Protein AF-A0A7C1LWZ2-F1 (afdb_monomer)

Solvent-accessible surface area (backbone atoms only — not comparable to full-atom values): 2744 Å² total; per-residue (Å²): 103,67,86,74,67,59,67,79,67,44,68,76,70,100,65,96,62,61,63,58,49,38,76,74,56,41,90,32,45,48,83,77,58,94,89,64,82,88,130

Mean predicted aligned error: 3.01 Å

Secondary structure (DSSP, 8-state):
-HHHH--S-B---S-S-THHHHHHHGGGB--PPTT----

Radius of gyration: 10.23 Å; Cα contacts (8 Å, |Δi|>4): 26; chains: 1; bounding box: 21×22×24 Å

Nearest PDB structures (foldseek):
  2omk-assembly1_A  TM=4.205E-01  e=3.689E+00  Bacteroides thetaiotaomicron VPI-5482
  4zcp-assembly1_A-2  TM=4.072E-01  e=7.520E+00  Plasmodium falciparum

Structure (mmCIF, N/CA/C/O backbone):
data_AF-A0A7C1LWZ2-F1
#
_entry.id   AF-A0A7C1LWZ2-F1
#
loop_
_atom_site.group_PDB
_atom_site.id
_atom_site.type_symbol
_atom_site.label_atom_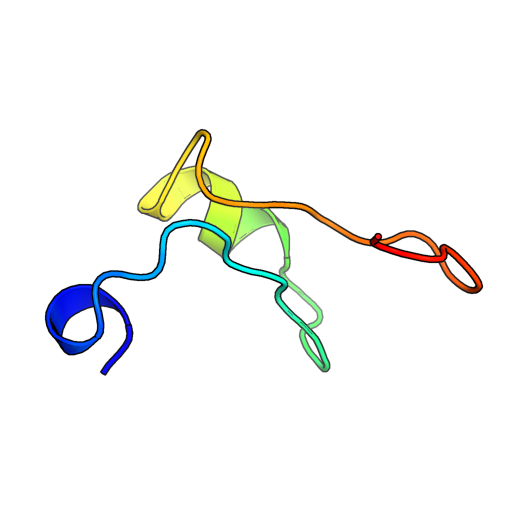id
_atom_site.label_alt_id
_atom_site.label_comp_id
_atom_site.label_asym_id
_atom_site.label_entity_id
_atom_site.label_seq_id
_atom_site.pdbx_PDB_ins_code
_atom_site.Cartn_x
_atom_site.Cartn_y
_atom_site.Cartn_z
_atom_site.occupancy
_atom_site.B_iso_or_equiv
_atom_site.auth_seq_id
_atom_site.auth_comp_id
_atom_site.auth_asym_id
_atom_site.auth_atom_id
_atom_site.pdbx_PDB_mod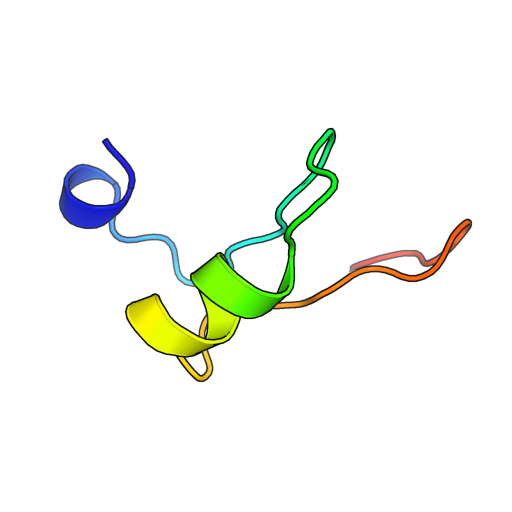el_num
ATOM 1 N N . MET A 1 1 ? -14.379 4.077 2.846 1.00 78.50 1 MET A N 1
ATOM 2 C CA . MET A 1 1 ? -14.573 3.257 1.628 1.00 78.50 1 MET A CA 1
ATOM 3 C C . MET A 1 1 ? -13.751 1.981 1.714 1.00 78.50 1 MET A C 1
ATOM 5 O O . MET A 1 1 ? -14.376 0.947 1.836 1.00 78.50 1 MET A O 1
ATOM 9 N N . ILE A 1 2 ? -12.409 2.025 1.748 1.00 89.12 2 ILE A N 1
ATOM 10 C CA 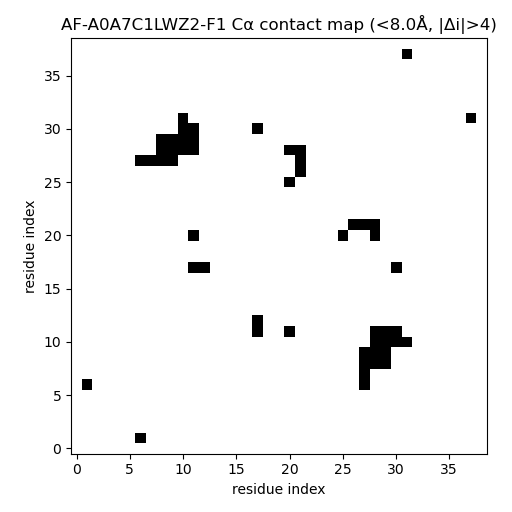. ILE A 1 2 ? -11.578 0.809 1.920 1.00 89.12 2 ILE A CA 1
ATOM 11 C C . ILE A 1 2 ? -11.910 0.084 3.233 1.00 89.12 2 ILE A C 1
ATOM 13 O O . ILE A 1 2 ? -12.265 -1.084 3.191 1.00 89.12 2 ILE A O 1
ATOM 17 N N . ASP A 1 3 ? -11.938 0.805 4.360 1.00 92.00 3 ASP A N 1
ATOM 18 C CA . ASP A 1 3 ? -12.272 0.237 5.683 1.00 92.00 3 ASP A CA 1
ATOM 19 C C . ASP A 1 3 ? -13.692 -0.359 5.763 1.00 92.00 3 ASP A C 1
ATOM 21 O O . ASP A 1 3 ? -14.002 -1.138 6.651 1.00 92.00 3 ASP A O 1
ATOM 25 N N . THR A 1 4 ? -14.581 0.045 4.852 1.00 95.38 4 THR A N 1
ATOM 26 C CA . THR A 1 4 ? -15.984 -0.400 4.815 1.00 95.38 4 THR A CA 1
ATOM 27 C C . THR A 1 4 ? -16.182 -1.570 3.857 1.00 95.38 4 THR A C 1
ATOM 29 O O . THR A 1 4 ? -17.052 -2.401 4.079 1.00 95.38 4 THR A O 1
ATOM 32 N N . ILE A 1 5 ? -15.405 -1.603 2.772 1.00 95.25 5 ILE A N 1
ATOM 33 C CA . I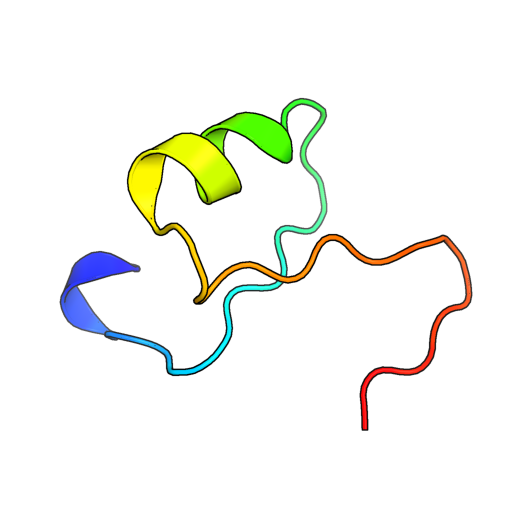LE A 1 5 ? -15.384 -2.704 1.804 1.00 95.25 5 ILE A CA 1
ATOM 34 C C . ILE A 1 5 ? -14.611 -3.896 2.379 1.00 95.25 5 ILE A C 1
ATOM 36 O O . ILE A 1 5 ? -14.933 -5.022 2.030 1.00 95.25 5 ILE A O 1
ATOM 40 N N . ASP A 1 6 ? -13.622 -3.631 3.241 1.00 94.50 6 ASP A N 1
ATOM 41 C CA . ASP A 1 6 ? -12.725 -4.617 3.855 1.00 94.50 6 ASP A CA 1
ATOM 42 C C . ASP A 1 6 ? -12.203 -5.666 2.854 1.00 94.50 6 ASP A C 1
ATOM 44 O O . ASP A 1 6 ? -12.484 -6.856 2.975 1.00 94.50 6 ASP A O 1
ATOM 48 N N . PRO A 1 7 ? -11.471 -5.237 1.811 1.00 94.81 7 PRO A N 1
ATOM 49 C CA . PRO A 1 7 ? -10.984 -6.158 0.797 1.00 94.81 7 PRO A CA 1
ATOM 50 C C . PRO A 1 7 ? -9.946 -7.127 1.372 1.00 94.81 7 PRO A C 1
ATOM 52 O O . PRO A 1 7 ? -9.167 -6.782 2.265 1.00 94.81 7 PRO A O 1
ATOM 55 N N . ASP A 1 8 ? -9.875 -8.320 0.788 1.00 95.56 8 ASP A N 1
ATOM 56 C CA . ASP A 1 8 ? -8.796 -9.272 1.067 1.00 95.56 8 ASP A CA 1
ATOM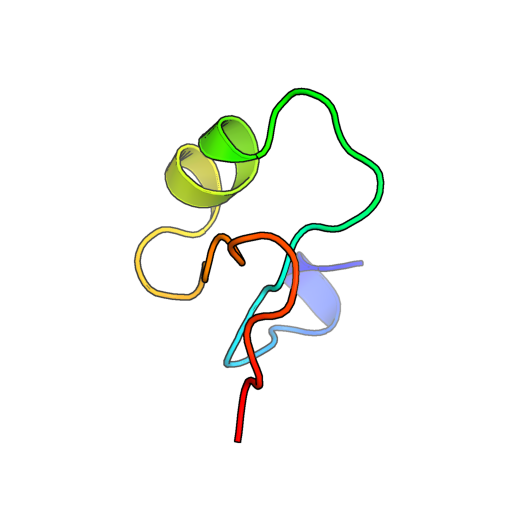 57 C C . ASP A 1 8 ? -7.460 -8.789 0.490 1.00 95.56 8 ASP A C 1
ATOM 59 O O . ASP A 1 8 ? -6.408 -8.973 1.099 1.00 95.56 8 ASP A O 1
ATOM 63 N N . ILE A 1 9 ? -7.509 -8.143 -0.683 1.00 95.50 9 ILE A N 1
ATOM 64 C CA . ILE A 1 9 ? -6.337 -7.628 -1.394 1.00 95.50 9 ILE A CA 1
ATOM 65 C C . ILE A 1 9 ? -6.585 -6.186 -1.842 1.00 95.50 9 ILE A C 1
ATOM 67 O O . ILE A 1 9 ? -7.583 -5.872 -2.492 1.00 95.50 9 ILE A O 1
ATOM 71 N N . ILE A 1 10 ? -5.627 -5.311 -1.543 1.00 95.75 10 ILE A N 1
ATOM 72 C CA . ILE A 1 10 ? -5.578 -3.915 -1.971 1.00 95.75 10 ILE A CA 1
ATOM 73 C C . ILE A 1 10 ? -4.447 -3.764 -2.984 1.00 95.75 10 ILE A C 1
ATOM 75 O O . ILE A 1 10 ? -3.278 -3.988 -2.669 1.00 95.75 10 ILE A O 1
ATOM 79 N N . ILE A 1 11 ? -4.796 -3.329 -4.193 1.00 95.56 11 ILE A N 1
ATOM 80 C CA . ILE A 1 11 ? -3.839 -3.019 -5.259 1.00 95.56 11 ILE A CA 1
ATOM 81 C C . ILE A 1 11 ? -3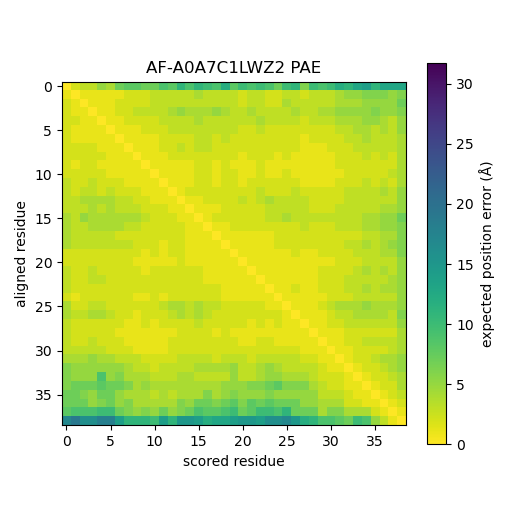.932 -1.517 -5.535 1.00 95.56 11 ILE A C 1
ATOM 83 O O . ILE A 1 11 ? -4.833 -1.084 -6.262 1.00 95.56 11 ILE A O 1
ATOM 87 N N . PRO A 1 12 ? -3.061 -0.691 -4.931 1.00 94.06 12 PRO A N 1
ATOM 88 C CA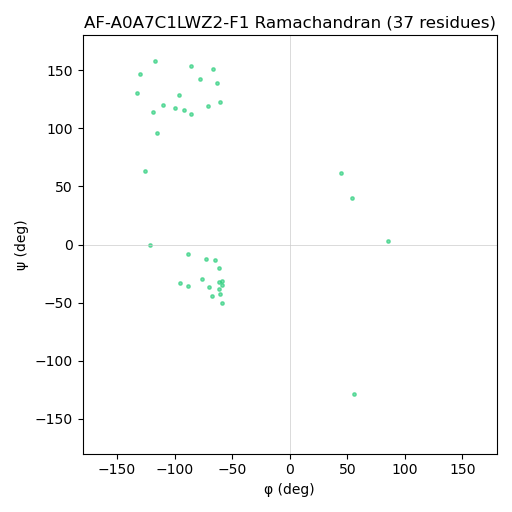 . PRO A 1 12 ? -3.093 0.741 -5.161 1.00 94.06 12 PRO A CA 1
ATOM 89 C C . PRO A 1 12 ? -2.592 1.044 -6.576 1.00 94.06 12 PRO A C 1
ATOM 91 O O . PRO A 1 12 ? -1.452 0.757 -6.937 1.00 94.06 12 PRO A O 1
ATOM 94 N N . VAL A 1 13 ? -3.464 1.644 -7.381 1.00 92.81 13 VAL A N 1
ATOM 95 C CA . VAL A 1 13 ? -3.165 2.132 -8.733 1.00 92.81 13 VAL A CA 1
ATOM 96 C C . VAL A 1 13 ? -3.345 3.648 -8.790 1.00 92.81 13 VAL A C 1
ATOM 98 O O . VAL A 1 13 ? -4.053 4.220 -7.963 1.00 92.81 13 VAL A O 1
ATOM 101 N N . HIS A 1 14 ? -2.706 4.304 -9.765 1.00 93.81 14 HIS A N 1
ATOM 102 C CA . HIS A 1 14 ? -2.770 5.764 -9.958 1.00 93.81 14 HIS A CA 1
ATOM 103 C C . HIS A 1 14 ? -2.387 6.593 -8.715 1.00 93.81 14 HIS A C 1
ATOM 105 O O . HIS A 1 14 ? -3.000 7.617 -8.426 1.00 93.81 14 HIS A O 1
ATOM 111 N N . THR A 1 15 ? -1.358 6.166 -7.984 1.00 93.62 15 THR A N 1
ATOM 112 C CA . THR A 1 15 ? -0.801 6.897 -6.838 1.00 93.62 15 THR A CA 1
ATOM 113 C C . THR A 1 15 ? 0.714 7.020 -6.969 1.00 93.62 15 THR A C 1
ATOM 115 O O . THR A 1 15 ? 1.368 6.114 -7.481 1.00 93.62 15 THR A O 1
ATOM 118 N N . GLU A 1 16 ? 1.268 8.129 -6.482 1.00 94.88 16 GLU A N 1
ATOM 119 C CA . GLU A 1 16 ? 2.718 8.327 -6.337 1.00 94.88 16 GLU A CA 1
ATOM 120 C C . GLU A 1 16 ? 3.245 7.831 -4.981 1.00 94.88 16 GLU A C 1
ATOM 122 O O . 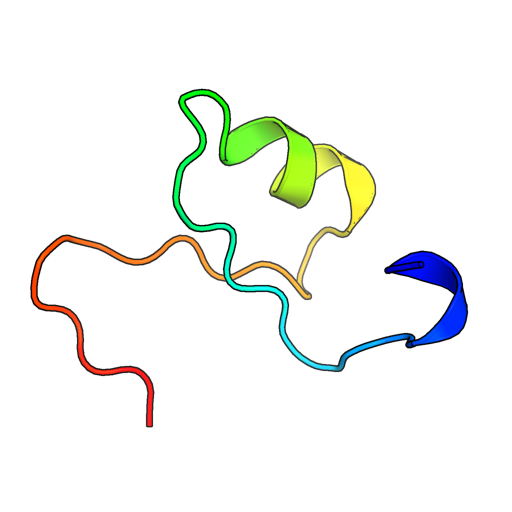GLU A 1 16 ? 4.454 7.796 -4.781 1.00 94.88 16 GLU A O 1
ATOM 127 N N . LYS A 1 17 ? 2.345 7.448 -4.061 1.00 95.38 17 LYS A N 1
ATOM 128 C CA . LYS A 1 17 ? 2.665 6.988 -2.698 1.00 95.38 17 LYS A CA 1
ATOM 129 C C . LYS A 1 17 ? 2.053 5.616 -2.386 1.00 95.38 17 LYS A C 1
ATOM 131 O O . LYS A 1 17 ? 1.139 5.526 -1.557 1.00 95.38 17 LYS A O 1
ATOM 136 N N . PRO A 1 18 ? 2.449 4.543 -3.093 1.00 94.38 18 PRO A N 1
ATOM 137 C CA . PRO A 1 18 ? 1.977 3.186 -2.810 1.00 94.38 18 PRO A CA 1
ATOM 138 C C . PRO A 1 18 ? 2.296 2.718 -1.379 1.00 94.38 18 PRO A C 1
ATOM 140 O O . PRO A 1 18 ? 1.510 1.986 -0.784 1.00 94.38 18 PRO A O 1
ATOM 143 N N . GLU A 1 19 ? 3.406 3.175 -0.803 1.00 94.81 19 GLU A N 1
ATOM 144 C CA . GLU A 1 19 ? 3.893 2.807 0.528 1.00 94.81 19 GLU A CA 1
ATOM 145 C C . GLU A 1 19 ? 2.933 3.181 1.662 1.00 94.81 19 GLU A C 1
ATOM 147 O O . GLU A 1 19 ? 2.804 2.427 2.625 1.00 94.81 19 GLU A O 1
ATOM 152 N N . TRP A 1 20 ? 2.176 4.273 1.516 1.00 95.81 20 TRP A N 1
ATOM 153 C CA . TRP A 1 20 ? 1.158 4.671 2.493 1.00 95.81 20 TRP A CA 1
ATOM 154 C C . TRP A 1 20 ? 0.098 3.581 2.695 1.00 95.81 20 TRP A C 1
ATOM 156 O O . TRP A 1 20 ? -0.413 3.386 3.800 1.00 95.81 20 TRP A O 1
ATOM 166 N N . PHE A 1 21 ? -0.238 2.846 1.629 1.00 96.19 21 PHE A N 1
ATOM 167 C CA . PHE A 1 21 ? -1.189 1.746 1.730 1.00 96.19 21 PHE A CA 1
ATOM 168 C C . PHE A 1 21 ? -0.593 0.619 2.567 1.00 96.19 21 PHE A C 1
ATOM 170 O O . PHE A 1 21 ? -1.283 0.108 3.445 1.00 96.19 21 PHE A O 1
ATOM 177 N N . THR A 1 22 ? 0.675 0.266 2.345 1.00 95.38 22 THR A N 1
ATOM 178 C CA . THR A 1 22 ? 1.376 -0.758 3.131 1.00 95.38 22 THR A CA 1
ATOM 179 C C . THR A 1 22 ? 1.451 -0.374 4.608 1.00 95.38 22 THR A C 1
ATOM 181 O O . THR A 1 22 ? 1.176 -1.208 5.463 1.00 95.38 22 THR A O 1
ATOM 184 N N . GLU A 1 23 ? 1.739 0.891 4.928 1.00 96.62 23 GLU A N 1
ATOM 185 C CA . GLU A 1 23 ? 1.750 1.380 6.315 1.00 96.62 23 GLU A CA 1
ATOM 186 C C . GLU A 1 23 ? 0.381 1.250 6.994 1.00 96.62 23 GLU A C 1
ATOM 188 O O . GLU A 1 23 ? 0.299 0.922 8.177 1.00 96.62 23 GLU A O 1
ATOM 193 N N . LYS A 1 24 ? -0.703 1.507 6.253 1.00 95.69 24 LYS A N 1
ATOM 194 C CA . LYS A 1 24 ? -2.055 1.551 6.815 1.00 95.69 24 LYS A CA 1
ATOM 195 C C . LYS A 1 24 ? -2.765 0.192 6.841 1.00 95.69 24 LYS A C 1
ATOM 197 O O . LYS A 1 24 ? -3.535 -0.062 7.763 1.00 95.69 24 LYS A O 1
ATOM 202 N N . TYR A 1 25 ? -2.546 -0.655 5.838 1.00 95.81 25 TYR A N 1
ATOM 203 C CA . TYR A 1 25 ? -3.298 -1.903 5.635 1.00 95.81 25 TYR A CA 1
ATOM 204 C C . TYR A 1 25 ? -2.418 -3.162 5.630 1.00 95.81 25 TYR A C 1
ATOM 206 O O . TYR A 1 25 ? -2.944 -4.269 5.506 1.00 95.81 25 TYR A O 1
ATOM 214 N N . GLY A 1 26 ? -1.100 -3.004 5.788 1.00 95.25 26 GLY A N 1
ATOM 215 C CA . GLY A 1 26 ? -0.152 -4.094 5.993 1.00 95.25 26 GLY A CA 1
ATOM 216 C C . GLY A 1 26 ? -0.209 -5.154 4.899 1.00 95.25 26 GLY A C 1
ATOM 217 O O . GLY A 1 26 ? -0.182 -4.850 3.705 1.00 95.25 26 GLY A O 1
ATOM 218 N N . ASP A 1 27 ? -0.328 -6.405 5.332 1.00 95.62 27 ASP A N 1
ATOM 219 C CA . ASP A 1 27 ? -0.213 -7.603 4.495 1.00 95.62 27 ASP A CA 1
ATOM 220 C C . ASP A 1 27 ? -1.319 -7.739 3.437 1.00 95.62 27 ASP A C 1
ATOM 222 O O . ASP A 1 27 ? -1.191 -8.530 2.504 1.00 95.62 27 ASP A O 1
ATOM 226 N N . LYS A 1 28 ? -2.397 -6.951 3.539 1.00 95.44 28 LYS A N 1
ATOM 227 C CA . LYS A 1 28 ? -3.453 -6.903 2.518 1.00 95.44 28 LYS A CA 1
ATOM 228 C C . LYS A 1 28 ? -3.003 -6.184 1.244 1.00 95.44 28 LYS A C 1
ATOM 230 O O . LYS A 1 28 ? -3.706 -6.226 0.238 1.00 95.44 28 LYS A O 1
ATOM 235 N N . VAL A 1 29 ? -1.872 -5.479 1.263 1.00 96.56 29 VAL A N 1
ATOM 236 C CA . VAL A 1 29 ? -1.439 -4.620 0.157 1.00 96.56 29 VAL A CA 1
ATOM 237 C C . VAL A 1 29 ? -0.462 -5.336 -0.760 1.00 96.56 29 VAL A C 1
ATOM 239 O O . VAL A 1 29 ? 0.580 -5.823 -0.332 1.00 96.56 29 VAL A O 1
ATOM 242 N N . ARG A 1 30 ? -0.757 -5.311 -2.061 1.00 95.25 30 ARG A N 1
ATOM 243 C CA . ARG A 1 30 ? 0.145 -5.786 -3.110 1.00 95.25 30 ARG A CA 1
ATOM 244 C C . ARG A 1 30 ? 0.498 -4.638 -4.045 1.00 95.25 30 ARG A C 1
ATOM 246 O O . ARG A 1 30 ? -0.365 -4.140 -4.762 1.00 95.25 30 ARG A O 1
ATOM 253 N N . ILE A 1 31 ? 1.770 -4.236 -4.050 1.00 94.06 31 ILE A N 1
ATOM 254 C CA . ILE A 1 31 ? 2.275 -3.190 -4.947 1.00 94.06 31 ILE A CA 1
ATOM 255 C C . ILE A 1 31 ? 2.653 -3.826 -6.286 1.00 94.06 31 ILE A C 1
ATOM 257 O O . ILE A 1 31 ? 3.608 -4.604 -6.321 1.00 94.06 31 ILE A O 1
ATOM 261 N N . PRO A 1 32 ? 1.924 -3.528 -7.375 1.00 90.31 32 PRO A N 1
ATOM 262 C CA . PRO A 1 32 ? 2.185 -4.165 -8.652 1.00 90.31 32 PRO A CA 1
ATOM 263 C C . PRO A 1 32 ? 3.406 -3.547 -9.337 1.00 90.31 32 PRO A C 1
ATOM 265 O O . PRO A 1 32 ? 3.580 -2.324 -9.345 1.00 90.31 32 PRO A O 1
ATOM 268 N N . ILE A 1 33 ? 4.212 -4.375 -9.999 1.00 89.94 33 ILE A N 1
ATOM 269 C CA . ILE A 1 33 ? 5.198 -3.893 -10.975 1.00 89.94 33 ILE A CA 1
ATOM 270 C C . ILE A 1 33 ? 4.551 -3.727 -12.355 1.00 89.94 33 ILE A C 1
ATOM 272 O O . ILE A 1 33 ? 3.565 -4.379 -12.706 1.00 89.94 33 ILE A O 1
ATOM 276 N N . LYS A 1 34 ? 5.101 -2.835 -13.186 1.00 87.88 34 LYS A N 1
ATOM 277 C CA . LYS A 1 34 ? 4.539 -2.570 -14.517 1.00 87.88 34 LYS A CA 1
ATOM 278 C C . LYS A 1 34 ? 4.546 -3.841 -15.375 1.00 87.88 34 LYS A C 1
ATOM 280 O O . LYS A 1 34 ? 5.603 -4.398 -15.653 1.00 87.88 34 LYS A O 1
ATOM 285 N N . GLY A 1 35 ? 3.363 -4.237 -15.847 1.00 88.88 35 GLY A N 1
ATOM 286 C CA . GLY A 1 35 ? 3.175 -5.440 -16.665 1.00 88.88 35 GLY A CA 1
ATOM 287 C C . GLY A 1 35 ? 2.997 -6.729 -15.859 1.00 88.88 35 GLY A C 1
ATOM 288 O O . GLY A 1 35 ? 2.864 -7.794 -16.460 1.00 88.88 35 GLY A O 1
ATOM 289 N N . GLU A 1 36 ? 2.962 -6.647 -14.527 1.00 91.06 36 GLU A N 1
ATOM 290 C CA . GLU A 1 36 ? 2.630 -7.781 -13.67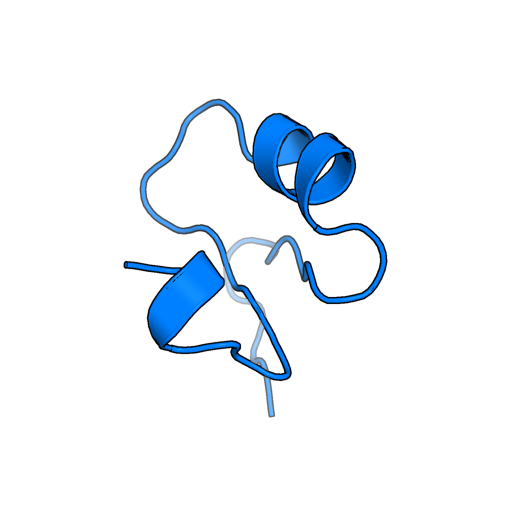0 1.00 91.06 36 GLU A CA 1
ATOM 291 C C . GLU A 1 36 ? 1.196 -8.256 -13.917 1.00 91.06 36 GLU A C 1
ATOM 293 O O . GLU A 1 36 ? 0.266 -7.458 -14.051 1.00 91.06 36 GLU A O 1
ATOM 298 N N . ARG A 1 37 ? 1.017 -9.578 -13.946 1.00 86.19 37 ARG A N 1
ATOM 299 C CA . ARG A 1 37 ? -0.302 -10.207 -13.903 1.00 86.19 37 ARG A CA 1
ATOM 300 C C . ARG A 1 37 ? -0.570 -10.666 -12.480 1.00 86.19 37 ARG A C 1
ATOM 302 O O . ARG A 1 37 ? 0.143 -11.524 -11.967 1.00 86.19 37 ARG A O 1
ATOM 309 N N . VAL A 1 38 ? -1.607 -10.100 -11.876 1.00 82.50 38 VAL A N 1
ATOM 310 C CA . VAL A 1 38 ? -2.149 -10.578 -10.605 1.00 82.50 38 VAL A CA 1
ATOM 311 C C . VAL A 1 38 ? -3.256 -11.572 -10.953 1.00 82.50 38 VAL A C 1
ATOM 313 O O . VAL A 1 38 ? -4.199 -11.209 -11.656 1.00 82.50 38 VAL A O 1
ATOM 316 N N . LEU A 1 39 ? -3.049 -12.835 -10.571 1.00 63.09 39 LEU A N 1
ATOM 317 C CA . LEU A 1 39 ? -3.980 -13.953 -10.751 1.00 63.09 39 LEU A CA 1
ATOM 318 C C . LEU A 1 39 ? -4.831 -14.131 -9.497 1.00 63.09 39 LEU A C 1
ATOM 320 O O . LEU A 1 39 ? -4.249 -13.973 -8.398 1.00 63.09 39 LEU A O 1
#

Sequence (39 aa):
MIDTIDPDIIIPVHTEKPEWFTEKYGDKVRIPIKGERVL

pLDDT: mean 92.39, std 6.15, range [63.09, 96.62]

Foldseek 3Di:
DCVVVVDQADEDDPDPCLVVCCVVPNPNYDDDDVPDDDD